Protein AF-T1D197-F1 (afdb_monomer_lite)

Radius of gyration: 19.22 Å; chains: 1; bounding box: 51×48×39 Å

Organism: Silene latifolia (NCBI:txid37657)

pLDDT: mean 74.55, std 17.74, range [41.88, 94.44]

Secondary structure (DSSP, 8-state):
-------SS---SPPP-TT-EEEE--EEEETTEEEEESSSPEEETTTEEE---EEEETTPPTTSTT---------S------PPPP-

Foldseek 3Di:
DPDDDDDPDDDPDDDQDAFDKDWDWDFDDDPNRGPDTLQAADDDPPPDGDRDTQIDGHPDDPPPRPPPPPPPDPPDDDPDPCPDDDD

Structure (mmCIF, N/CA/C/O backbone):
data_AF-T1D197-F1
#
_entry.id   AF-T1D197-F1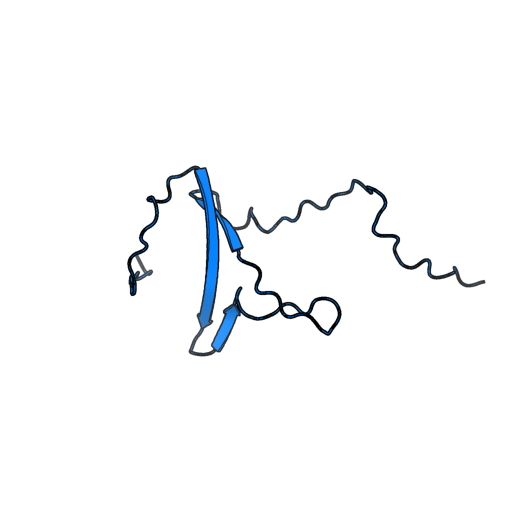
#
loop_
_atom_sit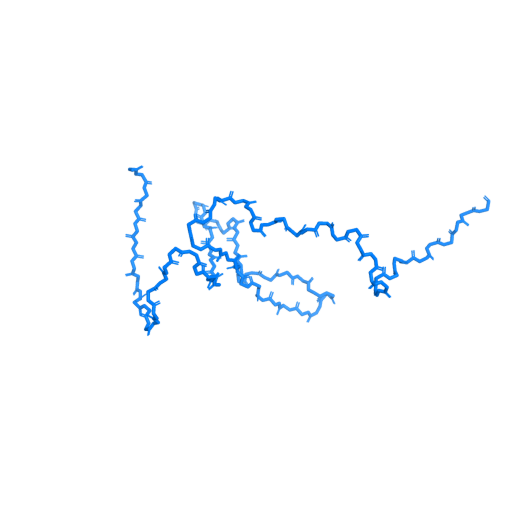e.group_PDB
_atom_site.id
_atom_site.type_symbol
_atom_site.label_atom_id
_atom_site.label_alt_id
_atom_site.label_comp_id
_atom_site.label_asym_id
_atom_site.label_entity_id
_atom_site.label_seq_id
_atom_site.pdbx_PDB_ins_code
_atom_site.Cartn_x
_atom_site.Cartn_y
_atom_site.Cartn_z
_atom_site.occupancy
_atom_site.B_iso_or_equiv
_atom_site.auth_seq_id
_atom_site.auth_comp_id
_atom_site.auth_asym_id
_atom_site.auth_atom_id
_atom_site.pdbx_PDB_model_num
ATOM 1 N N . ASP A 1 1 ? -9.411 2.124 -14.558 1.00 76.25 1 ASP A N 1
ATOM 2 C CA . ASP A 1 1 ? -8.868 1.173 -15.539 1.00 76.25 1 ASP A CA 1
ATOM 3 C C . ASP A 1 1 ? -7.349 1.300 -15.546 1.00 76.25 1 ASP A C 1
ATOM 5 O O . ASP A 1 1 ? -6.875 2.426 -15.460 1.00 76.25 1 ASP A O 1
ATOM 9 N N . GLY A 1 2 ? -6.591 0.201 -15.535 1.00 90.81 2 GLY A N 1
ATOM 10 C CA . GLY A 1 2 ? -5.112 0.242 -15.523 1.00 90.81 2 GLY A CA 1
ATOM 11 C C . GLY A 1 2 ? -4.404 -0.151 -14.216 1.00 90.81 2 GLY A C 1
ATOM 12 O O . GLY A 1 2 ? -3.177 -0.144 -14.175 1.00 90.81 2 GLY A O 1
ATOM 13 N N . LEU A 1 3 ? -5.138 -0.552 -13.173 1.00 87.81 3 LEU A N 1
ATOM 14 C CA . LEU A 1 3 ? -4.570 -1.136 -11.954 1.00 87.81 3 LEU A CA 1
ATOM 15 C C . LEU A 1 3 ? -5.224 -2.493 -11.695 1.00 87.81 3 LEU A C 1
ATOM 17 O O . LEU A 1 3 ? -6.448 -2.608 -11.704 1.00 87.81 3 LEU A O 1
ATOM 21 N N . LYS A 1 4 ? -4.395 -3.519 -11.504 1.00 92.12 4 LYS A N 1
ATOM 22 C CA . LYS A 1 4 ? -4.828 -4.872 -11.154 1.00 92.12 4 LYS A CA 1
ATOM 23 C C . LYS A 1 4 ? -4.495 -5.109 -9.689 1.00 92.12 4 LYS A C 1
ATOM 25 O O . LYS A 1 4 ? -3.379 -4.811 -9.268 1.00 92.12 4 LYS A O 1
ATOM 30 N N . TYR A 1 5 ? -5.452 -5.645 -8.947 1.00 89.19 5 TYR A N 1
ATOM 31 C CA . TYR A 1 5 ? -5.284 -6.005 -7.545 1.00 89.19 5 TYR A CA 1
ATOM 32 C C . TYR A 1 5 ? -5.252 -7.522 -7.424 1.00 89.19 5 TYR A C 1
ATOM 34 O O . TYR A 1 5 ? -5.957 -8.220 -8.154 1.00 89.19 5 TYR A O 1
ATOM 42 N N . LEU A 1 6 ? -4.409 -8.017 -6.526 1.00 90.00 6 LEU A N 1
ATOM 43 C CA . LEU A 1 6 ? -4.301 -9.430 -6.209 1.00 90.00 6 LEU A CA 1
ATOM 44 C C . LEU A 1 6 ? -4.070 -9.564 -4.708 1.00 90.00 6 LEU A C 1
ATOM 46 O O . LEU A 1 6 ? -3.056 -9.083 -4.201 1.00 90.00 6 LEU A O 1
ATOM 50 N N . ASP A 1 7 ? -4.976 -10.261 -4.035 1.00 85.69 7 ASP A N 1
ATOM 51 C CA . ASP A 1 7 ? -4.829 -10.599 -2.625 1.00 85.69 7 ASP A CA 1
ATOM 52 C C . ASP A 1 7 ? -4.215 -11.995 -2.511 1.00 85.69 7 ASP A C 1
ATOM 54 O O . ASP A 1 7 ? -4.823 -12.999 -2.876 1.00 85.69 7 ASP A O 1
ATOM 58 N N . LEU A 1 8 ? -2.969 -12.055 -2.038 1.00 87.69 8 LEU A N 1
ATOM 59 C CA . LEU A 1 8 ? -2.252 -13.318 -1.822 1.00 87.69 8 LEU A CA 1
ATOM 60 C C . LEU A 1 8 ? -2.584 -13.950 -0.464 1.00 87.69 8 LEU A C 1
ATOM 62 O O . LEU A 1 8 ? -2.505 -15.166 -0.310 1.00 87.69 8 LEU A O 1
ATOM 66 N N . ALA A 1 9 ? -2.925 -13.122 0.523 1.00 90.06 9 ALA A N 1
ATOM 67 C CA . ALA A 1 9 ? -3.283 -13.546 1.867 1.00 90.06 9 ALA A CA 1
ATOM 68 C C . ALA A 1 9 ? -4.341 -12.602 2.441 1.00 90.06 9 ALA A C 1
ATOM 70 O O . ALA A 1 9 ? -4.142 -11.387 2.477 1.00 90.06 9 ALA A O 1
ATOM 71 N N . GLU A 1 10 ? -5.446 -13.170 2.913 1.00 87.75 10 GLU A N 1
ATOM 72 C CA . GLU A 1 10 ? -6.517 -12.405 3.541 1.00 87.75 10 GLU A CA 1
ATOM 73 C C . GLU A 1 10 ? -6.157 -12.062 4.995 1.00 87.75 10 GLU A C 1
ATOM 75 O O . GLU A 1 10 ? -5.723 -12.912 5.782 1.00 87.75 10 GLU A O 1
ATOM 80 N N . GLY A 1 11 ? -6.312 -10.787 5.354 1.00 87.50 11 GLY A N 1
ATOM 81 C CA . GLY A 1 11 ? -6.080 -10.310 6.712 1.00 87.50 11 GLY A CA 1
ATOM 82 C C . GLY A 1 11 ? -7.200 -10.738 7.661 1.00 87.50 11 GLY A C 1
ATOM 83 O O . GLY A 1 11 ? -8.370 -10.713 7.308 1.00 87.50 11 GLY A O 1
ATOM 84 N N . LYS A 1 12 ? -6.856 -11.067 8.910 1.00 92.38 12 LYS A N 1
ATOM 85 C CA . LYS A 1 12 ? -7.831 -11.430 9.963 1.00 92.38 12 LYS A CA 1
ATOM 86 C C . LYS A 1 12 ? -8.370 -10.225 10.752 1.00 92.38 12 LYS A C 1
ATOM 88 O O . LYS A 1 12 ? -8.981 -10.400 11.803 1.00 92.38 12 LYS A O 1
ATOM 93 N N . GLY A 1 13 ? -8.051 -9.009 10.314 1.00 89.00 13 GLY A N 1
ATOM 94 C CA . GLY A 1 13 ? -8.384 -7.768 11.012 1.00 89.00 13 GLY A CA 1
ATOM 95 C C . GLY A 1 13 ? -9.738 -7.184 10.598 1.00 89.00 13 GLY A C 1
ATOM 96 O O . GLY A 1 13 ? -10.348 -7.654 9.638 1.00 89.00 13 GLY A O 1
ATOM 97 N N . PRO A 1 14 ? -10.209 -6.138 11.297 1.00 91.44 14 PRO A N 1
ATOM 98 C CA . PRO A 1 14 ? -11.389 -5.395 10.873 1.00 91.44 14 PRO A CA 1
ATOM 99 C C . PRO A 1 14 ? -11.150 -4.713 9.520 1.00 91.44 14 PRO A C 1
ATOM 101 O O . PRO A 1 14 ? -10.032 -4.303 9.201 1.00 91.44 14 PRO A O 1
ATOM 104 N N . VAL A 1 15 ? -12.221 -4.550 8.741 1.00 91.50 15 VAL A N 1
ATOM 105 C CA . VAL A 1 15 ? -12.168 -3.835 7.461 1.00 91.50 15 VAL A CA 1
ATOM 106 C C . VAL A 1 15 ? -11.822 -2.368 7.713 1.00 91.50 15 VAL A C 1
ATOM 108 O O . VAL A 1 15 ? -12.459 -1.697 8.526 1.00 91.50 15 VAL A O 1
ATOM 111 N N . ALA A 1 16 ? -10.816 -1.864 7.004 1.00 90.50 16 ALA A N 1
ATOM 112 C CA . ALA A 1 16 ? -10.416 -0.468 7.081 1.00 90.50 16 ALA A CA 1
ATOM 113 C C . ALA A 1 16 ? -11.494 0.438 6.456 1.00 90.50 16 ALA A C 1
ATOM 115 O O . ALA A 1 16 ? -11.833 0.294 5.281 1.00 90.50 16 ALA A O 1
ATOM 116 N N . VAL A 1 17 ? -12.025 1.384 7.234 1.00 94.44 17 VAL A N 1
ATOM 117 C CA . VAL A 1 17 ? -13.085 2.311 6.802 1.00 94.44 17 VAL A CA 1
ATOM 118 C C . VAL A 1 17 ? -12.488 3.693 6.534 1.00 94.44 17 VAL A C 1
ATOM 120 O O . VAL A 1 17 ? -11.442 4.054 7.073 1.00 94.44 17 VAL A O 1
ATOM 123 N N . LYS A 1 18 ? -13.142 4.501 5.691 1.00 93.25 18 LYS A N 1
ATOM 124 C CA . LYS A 1 18 ? -12.745 5.896 5.453 1.00 93.25 18 LYS A CA 1
ATOM 125 C C . LYS A 1 18 ? -12.593 6.648 6.781 1.00 93.25 18 LYS A C 1
ATOM 127 O O . LYS A 1 18 ? -13.509 6.661 7.596 1.00 93.25 18 LYS A O 1
ATOM 132 N N . GLY A 1 19 ? -11.445 7.293 6.970 1.00 90.94 19 GLY A N 1
ATOM 133 C CA . GLY A 1 19 ? -11.091 7.996 8.202 1.00 90.94 19 GLY A CA 1
ATOM 134 C C . GLY A 1 19 ? -10.263 7.175 9.196 1.00 90.94 19 GLY A C 1
ATOM 135 O O . GLY A 1 19 ? -9.624 7.782 10.055 1.00 90.94 19 GLY A O 1
ATOM 136 N N . SER A 1 20 ? -10.201 5.846 9.059 1.00 91.69 20 SER A N 1
ATOM 137 C CA . SER A 1 20 ? -9.300 5.001 9.849 1.00 91.69 20 SER A CA 1
ATOM 138 C C . SER A 1 20 ? -7.837 5.312 9.534 1.00 91.69 20 SER A C 1
ATOM 140 O O . SER A 1 20 ? -7.486 5.603 8.389 1.00 91.69 20 SER A O 1
ATOM 142 N N . ILE A 1 21 ? -6.985 5.220 10.554 1.00 91.25 21 ILE A N 1
ATOM 143 C CA . ILE A 1 21 ? -5.531 5.273 10.401 1.00 91.25 21 ILE A CA 1
ATOM 144 C C . ILE A 1 21 ? -5.037 3.845 10.193 1.00 91.25 21 ILE A C 1
ATOM 146 O O . ILE A 1 21 ? -5.391 2.950 10.960 1.00 91.25 21 ILE A O 1
ATOM 150 N N . VAL A 1 22 ? -4.246 3.636 9.147 1.00 90.88 22 VAL A N 1
ATOM 151 C CA . VAL A 1 22 ? -3.685 2.333 8.791 1.00 90.88 22 VAL A CA 1
ATOM 152 C C . VAL A 1 22 ? -2.177 2.468 8.664 1.00 90.88 22 VAL A C 1
ATOM 154 O O . VAL A 1 22 ? -1.668 3.460 8.144 1.00 90.88 22 VAL A O 1
ATOM 157 N N . GLU A 1 23 ? -1.467 1.451 9.136 1.00 89.88 23 GLU A N 1
ATOM 158 C CA . GLU A 1 23 ? -0.022 1.321 9.000 1.00 89.88 23 GLU A CA 1
ATOM 159 C C . GLU A 1 23 ? 0.291 0.132 8.101 1.00 89.88 23 GLU A C 1
ATOM 161 O O . GLU A 1 23 ? -0.185 -0.978 8.340 1.00 89.88 23 GLU A O 1
ATOM 166 N N . VAL A 1 24 ? 1.082 0.361 7.052 1.00 88.94 24 VAL A N 1
ATOM 167 C CA . VAL A 1 24 ? 1.443 -0.686 6.092 1.00 88.94 24 VAL A CA 1
ATOM 168 C C . VAL A 1 24 ? 2.935 -0.721 5.826 1.00 88.94 24 VAL A C 1
ATOM 170 O O . VAL A 1 24 ? 3.620 0.304 5.755 1.00 88.94 24 VAL A O 1
ATOM 173 N N . HIS A 1 25 ? 3.429 -1.931 5.591 1.00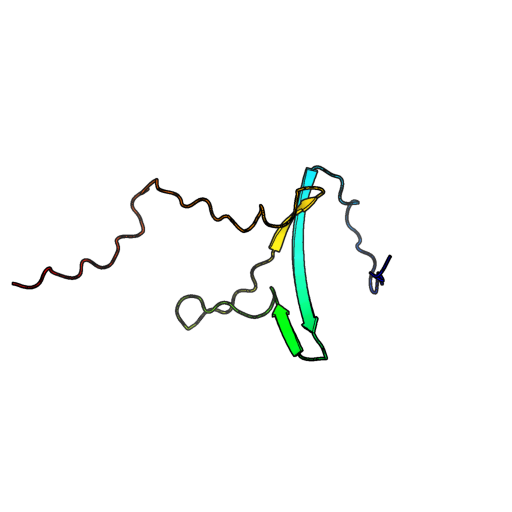 91.06 25 HIS A N 1
ATOM 174 C CA . HIS A 1 25 ? 4.682 -2.113 4.885 1.00 91.06 25 HIS A CA 1
ATOM 175 C C . HIS A 1 25 ? 4.414 -2.343 3.403 1.00 91.06 25 HIS A C 1
ATOM 177 O O . HIS A 1 25 ? 3.512 -3.103 3.058 1.00 91.06 25 HIS A O 1
ATOM 183 N N . PHE A 1 26 ? 5.199 -1.706 2.541 1.00 89.94 26 PHE A N 1
ATOM 184 C CA . PHE A 1 26 ? 5.043 -1.814 1.099 1.00 89.94 26 PHE A CA 1
ATOM 185 C C . PHE A 1 26 ? 6.404 -1.853 0.413 1.00 89.94 26 PHE A C 1
ATOM 187 O O . PHE A 1 26 ? 7.351 -1.208 0.868 1.00 89.94 26 PHE A O 1
ATOM 194 N N . ASP A 1 27 ? 6.436 -2.553 -0.717 1.00 90.69 27 ASP A N 1
ATOM 195 C CA . ASP A 1 27 ? 7.546 -2.568 -1.659 1.00 90.69 27 ASP A CA 1
ATOM 196 C C . ASP A 1 27 ? 7.008 -2.129 -3.025 1.00 90.69 27 ASP A C 1
ATOM 198 O O . ASP A 1 27 ? 6.026 -2.665 -3.538 1.00 90.69 27 ASP A O 1
ATOM 202 N N . CYS A 1 28 ? 7.628 -1.110 -3.603 1.00 90.50 28 CYS A N 1
ATOM 203 C CA . CYS A 1 28 ? 7.354 -0.610 -4.937 1.00 90.50 28 CYS A CA 1
ATOM 204 C C . CYS A 1 28 ? 8.454 -1.123 -5.861 1.00 90.50 28 CYS A C 1
ATOM 206 O O . CYS A 1 28 ? 9.611 -0.709 -5.754 1.00 90.50 28 CYS A O 1
ATOM 208 N N . VAL A 1 29 ? 8.087 -2.028 -6.764 1.00 92.38 29 VAL A N 1
ATOM 209 C CA . VAL A 1 29 ? 9.010 -2.654 -7.711 1.00 92.38 29 VAL A CA 1
ATOM 210 C C . VAL A 1 29 ? 8.703 -2.153 -9.115 1.00 92.38 29 VAL A C 1
ATOM 212 O O . VAL A 1 29 ? 7.568 -2.231 -9.584 1.00 92.38 29 VAL A O 1
ATOM 215 N N . TYR A 1 30 ? 9.727 -1.674 -9.813 1.00 91.25 30 TYR A N 1
ATOM 216 C CA . TYR A 1 30 ? 9.643 -1.257 -11.205 1.00 91.25 30 TYR A CA 1
ATOM 217 C C . TYR A 1 30 ? 10.602 -2.090 -12.051 1.00 91.25 30 TYR A C 1
ATOM 219 O O . TYR A 1 30 ? 11.814 -2.043 -11.860 1.00 91.25 30 TYR A O 1
ATOM 227 N N . ARG A 1 31 ? 10.055 -2.871 -12.994 1.00 92.88 31 ARG A N 1
ATOM 228 C CA . ARG A 1 31 ? 10.829 -3.741 -13.906 1.00 92.88 31 ARG A CA 1
ATOM 229 C C . ARG A 1 31 ? 11.841 -4.651 -13.184 1.00 92.88 31 ARG A C 1
ATOM 231 O O . ARG A 1 31 ? 12.956 -4.838 -13.654 1.00 92.88 31 ARG A O 1
ATOM 238 N N . GLY A 1 32 ? 11.445 -5.203 -12.037 1.00 90.25 32 GLY A N 1
ATOM 239 C CA . GLY A 1 32 ? 12.286 -6.092 -11.225 1.00 90.25 32 GLY A CA 1
ATOM 240 C C . GLY A 1 32 ? 13.267 -5.383 -10.286 1.00 90.25 32 GLY A C 1
ATOM 241 O O . GLY A 1 32 ? 13.968 -6.058 -9.543 1.00 90.25 32 GLY A O 1
ATOM 242 N N . ILE A 1 33 ? 13.301 -4.047 -10.277 1.00 89.12 33 ILE A N 1
ATOM 243 C CA . ILE A 1 33 ? 14.123 -3.252 -9.359 1.00 89.12 33 ILE A CA 1
ATOM 244 C C . ILE A 1 33 ? 13.228 -2.682 -8.259 1.00 89.12 33 ILE A C 1
ATOM 246 O O . ILE A 1 33 ? 12.223 -2.032 -8.556 1.00 89.12 33 ILE A O 1
ATOM 250 N N . THR A 1 34 ? 13.593 -2.888 -6.992 1.00 89.62 34 THR A N 1
ATOM 251 C CA . THR A 1 34 ? 12.934 -2.222 -5.861 1.00 89.62 34 THR A CA 1
ATOM 252 C C . THR A 1 34 ? 13.246 -0.729 -5.914 1.00 89.62 34 THR A C 1
ATOM 254 O O . THR A 1 34 ? 14.373 -0.305 -5.679 1.00 89.62 34 THR A O 1
ATOM 257 N N . ALA A 1 35 ? 12.248 0.076 -6.268 1.00 87.88 35 ALA A N 1
ATOM 258 C CA . ALA A 1 35 ? 12.370 1.528 -6.342 1.00 87.88 35 ALA A CA 1
ATOM 259 C C . ALA A 1 35 ? 12.174 2.184 -4.968 1.00 87.88 35 ALA A C 1
ATOM 261 O O . ALA A 1 35 ? 12.755 3.230 -4.685 1.00 87.88 35 ALA A O 1
ATOM 262 N N . LEU A 1 36 ? 11.326 1.589 -4.125 1.00 85.38 36 LEU A N 1
ATOM 263 C CA . LEU A 1 36 ? 11.059 2.059 -2.771 1.00 85.38 36 LEU A CA 1
ATOM 264 C C . LEU A 1 36 ? 10.551 0.904 -1.914 1.00 85.38 36 LEU A C 1
ATOM 266 O O . LEU A 1 36 ? 9.591 0.249 -2.297 1.00 85.38 36 LEU A O 1
ATOM 270 N N . SER A 1 37 ? 11.119 0.713 -0.732 1.00 87.19 37 SER A N 1
ATOM 271 C CA . SER A 1 37 ? 10.603 -0.217 0.268 1.00 87.19 37 SER A CA 1
ATOM 272 C C . SER A 1 37 ? 10.510 0.480 1.620 1.00 87.19 37 SER A C 1
ATOM 274 O O . SER A 1 37 ? 11.400 1.244 1.993 1.00 87.19 37 SER A O 1
ATOM 276 N N . SER A 1 38 ? 9.432 0.234 2.367 1.00 85.06 38 SER A N 1
ATOM 277 C CA . SER A 1 38 ? 9.334 0.653 3.774 1.00 85.06 38 SER A CA 1
ATOM 278 C C . SER A 1 38 ? 9.879 -0.394 4.753 1.00 85.06 38 SER A C 1
ATOM 280 O O . SER A 1 38 ? 9.909 -0.168 5.966 1.00 85.06 38 SER A O 1
ATOM 282 N N . ARG A 1 39 ? 10.302 -1.553 4.238 1.00 83.19 39 ARG A N 1
ATOM 283 C CA . ARG A 1 39 ? 11.010 -2.594 4.992 1.00 83.19 39 ARG A CA 1
ATOM 284 C C . ARG A 1 39 ? 12.522 -2.414 4.901 1.00 83.19 3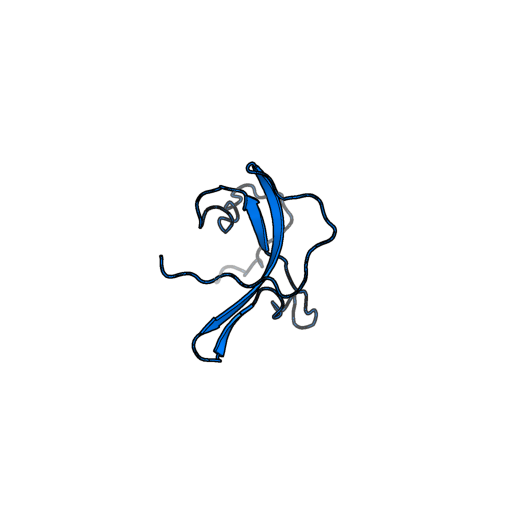9 ARG A C 1
ATOM 286 O O . ARG A 1 39 ? 13.222 -2.745 5.855 1.00 83.19 39 ARG A O 1
ATOM 293 N N . GLU A 1 40 ? 13.015 -1.876 3.785 1.00 74.88 40 GLU A N 1
ATOM 294 C CA . GLU A 1 40 ? 14.433 -1.566 3.608 1.00 74.88 40 GLU A CA 1
ATOM 295 C C . GLU A 1 40 ? 14.878 -0.430 4.542 1.00 74.88 40 GLU A C 1
ATOM 297 O O . GLU A 1 40 ? 14.180 0.558 4.778 1.00 74.88 40 GLU A O 1
ATOM 302 N N . SER A 1 41 ? 16.047 -0.622 5.152 1.00 57.97 41 SER A N 1
ATOM 303 C CA . SER A 1 41 ? 16.473 0.124 6.330 1.00 57.97 41 SER A CA 1
ATOM 304 C C . SER A 1 41 ? 16.769 1.593 6.041 1.00 57.97 41 SER A C 1
ATOM 306 O O . SER A 1 41 ? 17.550 1.908 5.141 1.00 57.97 41 SER A O 1
ATOM 308 N N . LYS A 1 42 ? 16.304 2.486 6.916 1.00 58.31 42 LYS A N 1
ATOM 309 C CA . LYS A 1 42 ? 16.966 3.777 7.121 1.00 58.31 42 LYS A CA 1
ATOM 310 C C . LYS A 1 42 ? 18.020 3.595 8.213 1.00 58.31 42 LYS A C 1
ATOM 312 O O . LYS A 1 42 ? 17.681 3.173 9.316 1.00 58.31 42 LYS A O 1
ATOM 317 N N . LEU A 1 43 ? 19.287 3.887 7.917 1.00 55.25 43 LEU A N 1
ATOM 318 C CA . LEU A 1 43 ? 20.364 3.813 8.909 1.00 55.25 43 LEU A CA 1
ATOM 319 C C . LEU A 1 43 ? 20.100 4.820 10.035 1.00 55.25 43 LEU A C 1
ATOM 321 O O . LEU A 1 43 ? 20.177 6.032 9.830 1.00 55.25 43 LEU A O 1
ATOM 325 N N . LEU A 1 44 ? 19.805 4.325 11.237 1.00 54.62 44 LEU A N 1
ATOM 326 C CA . LEU A 1 44 ? 19.791 5.133 12.452 1.00 54.62 44 LEU A CA 1
ATOM 327 C C . LEU A 1 44 ? 21.164 5.038 13.112 1.00 54.62 44 LEU A C 1
ATOM 329 O O . LEU A 1 44 ? 21.550 3.977 13.604 1.00 54.62 44 LEU A O 1
ATOM 333 N N . ALA A 1 45 ? 21.897 6.156 13.101 1.00 56.31 45 ALA A N 1
ATOM 334 C CA . ALA A 1 45 ? 23.195 6.298 13.764 1.00 56.31 45 ALA A CA 1
ATOM 335 C C . ALA A 1 45 ? 24.198 5.171 13.423 1.00 56.31 45 ALA A C 1
ATOM 337 O O . ALA A 1 45 ? 24.897 4.662 14.296 1.00 56.31 45 ALA A O 1
ATOM 338 N N . GLY A 1 46 ? 24.230 4.742 12.156 1.00 54.97 46 GLY A N 1
ATOM 339 C CA . GLY A 1 46 ? 25.204 3.781 11.624 1.00 54.97 46 GLY A CA 1
ATOM 340 C C . GLY A 1 46 ? 24.980 2.307 11.987 1.00 54.97 46 GLY A C 1
ATOM 341 O O . GLY A 1 46 ? 25.377 1.460 11.200 1.00 54.97 46 GLY A O 1
ATOM 342 N N . ASN A 1 47 ? 24.298 1.988 13.098 1.00 55.31 47 ASN A N 1
ATOM 343 C CA . ASN A 1 47 ? 24.284 0.624 13.663 1.00 55.31 47 ASN A CA 1
ATOM 344 C C . ASN A 1 47 ? 22.894 0.047 14.002 1.00 55.31 47 ASN A C 1
ATOM 346 O O . ASN A 1 47 ? 22.811 -1.032 14.588 1.00 55.31 47 ASN A O 1
ATOM 350 N N . ARG A 1 48 ? 21.786 0.727 13.672 1.00 49.56 48 ARG A N 1
ATOM 351 C CA . ARG A 1 48 ? 20.424 0.183 13.850 1.00 49.56 48 ARG A CA 1
ATOM 352 C C . ARG A 1 48 ? 19.642 0.228 12.543 1.00 49.56 48 ARG A C 1
ATOM 354 O O . ARG A 1 48 ? 19.439 1.297 11.969 1.00 49.56 48 ARG A O 1
ATOM 361 N N . ILE A 1 49 ? 19.184 -0.944 12.113 1.00 53.06 49 ILE A N 1
ATOM 362 C CA . ILE A 1 49 ? 18.238 -1.127 11.013 1.00 53.06 49 ILE A CA 1
ATOM 363 C C . ILE A 1 49 ? 16.837 -1.144 11.623 1.00 53.06 49 ILE A C 1
ATOM 365 O O . ILE A 1 49 ? 16.525 -2.032 12.413 1.00 53.06 49 ILE A O 1
ATOM 369 N N . ILE A 1 50 ? 16.002 -0.158 11.284 1.00 63.28 50 ILE A N 1
ATOM 370 C CA . ILE A 1 50 ? 14.594 -0.138 11.698 1.00 63.28 50 ILE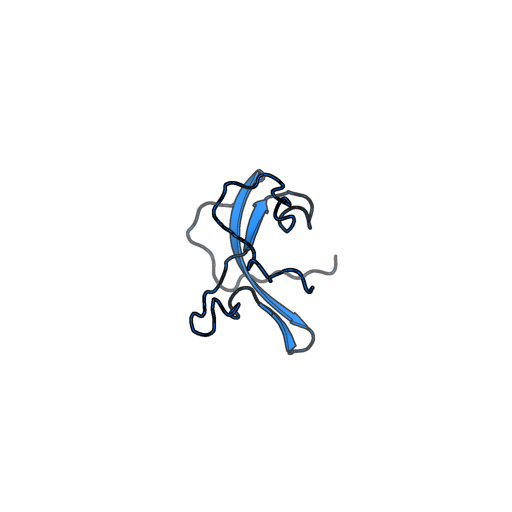 A CA 1
ATOM 371 C C . ILE A 1 50 ? 13.730 0.011 10.448 1.00 63.28 50 ILE A C 1
ATOM 373 O O . ILE A 1 50 ? 13.844 1.005 9.729 1.00 63.28 50 ILE A O 1
ATOM 377 N N . ALA A 1 51 ? 12.873 -0.979 10.199 1.00 76.25 51 ALA A N 1
ATOM 378 C CA . ALA A 1 51 ? 11.793 -0.864 9.228 1.00 76.25 51 ALA A CA 1
ATOM 379 C C . ALA A 1 51 ? 10.753 0.115 9.785 1.00 76.25 51 ALA A C 1
ATOM 381 O O . ALA A 1 51 ? 10.255 -0.075 10.895 1.00 76.25 51 ALA A O 1
ATOM 382 N N . GLN A 1 52 ? 10.445 1.176 9.041 1.00 79.44 52 GLN A N 1
ATOM 383 C CA . GLN A 1 52 ? 9.456 2.169 9.459 1.00 79.44 52 GLN A CA 1
ATOM 384 C C . GLN A 1 52 ? 8.178 1.968 8.640 1.00 79.44 52 GLN A C 1
ATOM 386 O O . GLN A 1 52 ? 8.215 2.182 7.426 1.00 79.44 52 GLN A O 1
ATOM 391 N N . PRO A 1 53 ? 7.058 1.548 9.259 1.00 87.56 53 PRO A N 1
ATOM 392 C CA . PRO A 1 53 ? 5.802 1.397 8.540 1.00 87.56 53 PRO A CA 1
ATOM 393 C C . PRO A 1 53 ? 5.317 2.753 8.024 1.00 87.56 53 PRO A C 1
ATOM 395 O O . PRO A 1 53 ? 5.586 3.808 8.603 1.00 87.56 53 PRO A O 1
ATOM 398 N N . TYR A 1 54 ? 4.592 2.719 6.912 1.00 85.38 54 TYR A N 1
ATOM 399 C CA . TYR A 1 54 ? 3.949 3.897 6.358 1.00 85.38 54 TYR A CA 1
ATOM 400 C C . TYR A 1 54 ? 2.550 4.034 6.947 1.00 85.38 54 TYR A C 1
ATOM 402 O O . TYR A 1 54 ? 1.698 3.176 6.719 1.00 85.38 54 TYR A O 1
ATOM 410 N N . GLN A 1 55 ? 2.332 5.108 7.700 1.00 88.38 55 GLN A N 1
ATOM 411 C CA . GLN A 1 55 ? 1.043 5.430 8.296 1.00 88.38 55 GLN A CA 1
ATOM 412 C C . GLN A 1 55 ? 0.269 6.393 7.392 1.00 88.38 55 GLN A C 1
ATOM 414 O O . GLN A 1 55 ? 0.821 7.403 6.952 1.00 88.38 55 GLN A O 1
ATOM 419 N N . PHE A 1 56 ? -1.006 6.102 7.136 1.00 87.75 56 PHE A N 1
ATOM 420 C CA . PHE A 1 56 ? -1.893 6.992 6.389 1.00 87.75 56 PHE A CA 1
ATOM 421 C C . PHE A 1 56 ? -3.358 6.873 6.804 1.00 87.75 56 PHE A C 1
ATOM 423 O O . PHE A 1 56 ? -3.764 5.902 7.442 1.00 87.75 56 PHE A O 1
ATOM 430 N N . GLN A 1 57 ? -4.155 7.884 6.446 1.00 91.69 57 GLN A N 1
ATOM 431 C CA . GLN A 1 57 ? -5.592 7.893 6.709 1.00 91.69 57 GLN A CA 1
ATOM 432 C C . GLN A 1 57 ? -6.364 7.438 5.467 1.00 91.69 57 GLN A C 1
ATOM 434 O O . GLN A 1 57 ? -6.203 7.981 4.373 1.00 91.69 57 GLN A O 1
ATOM 439 N N . VAL A 1 58 ? -7.248 6.456 5.631 1.00 91.56 58 VAL A N 1
ATOM 440 C CA . VAL A 1 58 ? -8.018 5.882 4.521 1.00 91.56 58 VAL A CA 1
ATOM 441 C C . VAL A 1 58 ? -8.939 6.938 3.911 1.00 91.56 58 VAL A C 1
ATOM 443 O O . VAL A 1 58 ? -9.787 7.521 4.591 1.00 91.56 58 VAL A O 1
ATOM 446 N N . GLY A 1 59 ? -8.793 7.157 2.604 1.00 89.56 59 GLY A N 1
ATOM 447 C CA . GLY A 1 59 ? -9.565 8.138 1.839 1.00 89.56 59 GLY A CA 1
ATOM 448 C C . GLY A 1 59 ? -9.040 9.575 1.914 1.00 89.56 59 GLY A C 1
ATOM 449 O O . GLY A 1 59 ? -9.710 10.472 1.400 1.00 89.56 59 GLY A O 1
ATOM 450 N N . ALA A 1 60 ? -7.876 9.809 2.530 1.00 88.31 60 ALA A N 1
ATOM 451 C CA . ALA A 1 60 ? -7.165 11.078 2.420 1.00 88.31 60 ALA A CA 1
ATOM 452 C C . ALA A 1 60 ? -6.544 11.251 1.016 1.00 88.31 60 ALA A C 1
ATOM 454 O O . ALA A 1 60 ? -6.243 10.260 0.344 1.00 88.31 60 ALA A O 1
ATOM 455 N N . PRO A 1 61 ? -6.357 12.497 0.540 1.00 88.06 61 PRO A N 1
ATOM 456 C CA . PRO A 1 61 ? -5.666 12.742 -0.719 1.00 88.06 61 PRO A CA 1
ATOM 457 C C . PRO A 1 61 ? -4.185 12.334 -0.609 1.00 88.06 61 PRO A C 1
ATOM 459 O O . PRO A 1 61 ? -3.547 12.629 0.408 1.00 88.06 61 PRO A O 1
ATOM 462 N N . PRO A 1 62 ? -3.614 11.710 -1.655 1.00 81.19 62 PRO A N 1
ATOM 463 C CA . PRO A 1 62 ? -2.230 11.254 -1.638 1.00 81.19 62 PRO A CA 1
ATOM 464 C C . PRO A 1 62 ? -1.254 12.424 -1.453 1.00 81.19 62 PRO A C 1
ATOM 466 O O . PRO A 1 62 ? -1.467 13.522 -1.966 1.00 81.19 62 PRO A O 1
ATOM 469 N N . GLY A 1 63 ? -0.155 12.180 -0.734 1.00 73.44 63 GLY A N 1
ATOM 470 C CA . GLY A 1 63 ? 0.923 13.159 -0.541 1.00 73.44 63 GLY A CA 1
ATOM 471 C C . GLY A 1 63 ? 0.754 14.080 0.670 1.00 73.44 63 GLY A C 1
ATOM 472 O O . GLY A 1 63 ? 1.626 14.911 0.928 1.00 73.44 63 GLY A O 1
ATOM 473 N N . ARG A 1 64 ? -0.321 13.919 1.452 1.00 64.25 64 ARG A N 1
ATOM 474 C CA . ARG A 1 64 ? -0.526 14.681 2.692 1.00 64.25 64 ARG A CA 1
ATOM 475 C C . ARG A 1 64 ? 0.268 14.112 3.871 1.00 64.25 64 ARG A C 1
ATOM 477 O O . ARG A 1 64 ? 0.727 14.885 4.705 1.00 64.25 64 ARG A O 1
ATOM 484 N N . GLU A 1 65 ? 0.494 12.797 3.913 1.00 62.88 65 GLU A N 1
ATOM 485 C CA . GLU A 1 65 ? 1.114 12.135 5.073 1.00 62.88 65 GLU A CA 1
ATOM 486 C C . GLU A 1 65 ? 2.616 12.414 5.225 1.00 62.88 65 GLU A C 1
ATOM 488 O O . GLU A 1 65 ? 3.151 12.390 6.330 1.00 62.88 65 GLU A O 1
ATOM 493 N N . ARG A 1 66 ? 3.323 12.705 4.124 1.00 55.28 66 ARG A N 1
ATOM 494 C CA . ARG A 1 66 ? 4.775 12.957 4.145 1.00 55.28 66 ARG A CA 1
ATOM 495 C C . ARG A 1 66 ? 5.174 14.384 4.503 1.00 55.28 66 ARG A C 1
ATOM 497 O O . ARG A 1 66 ? 6.372 14.670 4.551 1.00 55.28 66 ARG A O 1
ATOM 504 N N . LYS A 1 67 ? 4.231 15.281 4.797 1.00 49.41 67 LYS A N 1
ATOM 505 C CA . LYS A 1 67 ? 4.603 16.503 5.508 1.00 49.41 67 LYS A CA 1
ATOM 506 C C . LYS A 1 67 ? 4.795 16.130 6.971 1.00 49.41 67 LYS A C 1
ATOM 508 O O . LYS A 1 67 ? 3.875 16.239 7.770 1.00 49.41 67 LYS A O 1
ATOM 513 N N . ARG A 1 68 ? 6.028 15.739 7.327 1.00 51.75 68 ARG A N 1
ATOM 514 C CA . ARG A 1 68 ? 6.535 16.074 8.660 1.00 51.75 68 ARG A CA 1
ATOM 515 C C . ARG A 1 68 ? 6.289 17.570 8.758 1.00 51.75 68 ARG A C 1
ATOM 517 O O . ARG A 1 68 ? 6.905 18.317 7.994 1.00 51.75 68 ARG A O 1
ATOM 524 N N . GLU A 1 69 ? 5.306 17.983 9.555 1.00 44.72 69 GLU A N 1
ATOM 525 C CA . GLU A 1 69 ? 5.137 19.397 9.845 1.00 44.72 69 GLU A CA 1
ATOM 526 C C . GLU A 1 69 ? 6.525 19.879 10.232 1.00 44.72 69 GLU A C 1
ATOM 528 O O . GLU A 1 69 ? 7.201 19.266 11.064 1.00 44.72 69 GLU A O 1
ATOM 533 N N . TYR A 1 70 ? 7.025 20.866 9.501 1.00 43.47 70 TYR A N 1
ATOM 534 C CA . TYR A 1 70 ? 8.229 21.546 9.911 1.00 43.47 70 TYR A CA 1
ATOM 535 C C . TYR A 1 70 ? 7.863 22.183 11.250 1.00 43.47 70 TYR A C 1
ATOM 537 O O . TYR A 1 70 ? 7.152 23.184 11.304 1.00 43.47 70 TYR A O 1
ATOM 545 N N . VAL A 1 71 ? 8.192 21.482 12.335 1.00 44.91 71 VAL A N 1
ATOM 546 C CA . VAL A 1 71 ? 7.901 21.934 13.684 1.00 44.91 71 VAL A CA 1
ATOM 547 C C . VAL A 1 71 ? 8.894 23.053 13.953 1.00 44.91 71 VAL A C 1
ATOM 549 O O . VAL A 1 71 ? 10.000 22.813 14.421 1.00 44.91 71 VAL A O 1
ATOM 552 N N . ASP A 1 72 ? 8.474 24.283 13.668 1.00 46.72 72 ASP A N 1
ATOM 553 C CA . ASP A 1 72 ? 9.162 25.510 14.092 1.00 46.72 72 ASP A CA 1
ATOM 554 C C . ASP A 1 72 ? 9.100 25.714 15.618 1.00 46.72 72 ASP A C 1
ATOM 556 O O . ASP A 1 72 ? 9.627 26.681 16.165 1.00 46.72 72 ASP A O 1
ATOM 560 N N . LYS A 1 73 ? 8.463 24.795 16.355 1.00 41.88 73 LYS A N 1
ATOM 561 C CA . LYS A 1 73 ? 8.547 24.755 17.814 1.00 41.88 73 LYS A CA 1
ATOM 562 C C . LYS A 1 73 ? 9.785 23.984 18.246 1.00 41.88 73 LYS A C 1
ATOM 564 O O . LYS A 1 73 ? 9.762 22.770 18.447 1.00 41.88 73 LYS A O 1
ATOM 569 N N . ALA A 1 74 ? 10.850 24.744 18.457 1.00 47.94 74 ALA A N 1
ATOM 570 C CA . ALA A 1 74 ? 12.009 24.348 19.233 1.00 47.94 74 ALA A CA 1
ATOM 571 C C . ALA A 1 74 ? 11.615 24.010 20.685 1.00 47.94 74 ALA A C 1
ATOM 573 O O . ALA A 1 74 ? 11.871 24.778 21.604 1.00 47.94 74 ALA A O 1
ATOM 574 N N . ASN A 1 75 ? 11.058 22.822 20.928 1.00 47.84 75 ASN A N 1
ATOM 575 C CA . ASN A 1 75 ? 11.164 22.194 22.244 1.00 47.84 75 ASN A CA 1
ATOM 576 C C . ASN A 1 75 ? 12.520 21.477 22.343 1.00 47.84 75 ASN A C 1
ATOM 578 O O . ASN A 1 75 ? 12.619 20.254 22.309 1.00 47.84 75 ASN A O 1
ATOM 582 N N . GLY A 1 76 ? 13.574 22.296 22.393 1.00 54.16 76 GLY A N 1
ATOM 583 C CA . GLY A 1 76 ? 14.699 22.166 23.324 1.00 54.16 76 GLY A CA 1
ATOM 584 C C . GLY A 1 76 ? 15.553 20.895 23.378 1.00 54.16 76 GLY A C 1
ATOM 585 O O . GLY A 1 76 ? 16.311 20.786 24.333 1.00 54.16 76 GLY A O 1
ATOM 586 N N . LEU A 1 77 ? 15.477 19.946 22.436 1.00 55.03 77 LEU A N 1
ATOM 587 C CA . LEU A 1 77 ? 16.290 18.712 22.511 1.00 55.03 77 LEU A CA 1
ATOM 588 C C . LEU A 1 77 ? 17.149 18.375 21.286 1.00 55.03 77 LEU A C 1
ATOM 590 O O . LEU A 1 77 ? 17.891 17.396 21.321 1.00 55.03 77 LEU A O 1
ATOM 594 N N . PHE A 1 78 ? 17.129 19.194 20.236 1.00 49.88 78 PHE A N 1
ATOM 595 C CA . PHE A 1 78 ? 18.087 19.077 19.136 1.00 49.88 78 PHE A CA 1
ATOM 596 C C . PHE A 1 78 ? 18.926 20.347 19.078 1.00 49.88 78 PHE A C 1
ATOM 598 O O . PHE A 1 78 ? 18.733 21.212 18.227 1.00 49.88 78 PHE A O 1
ATOM 605 N N . SER A 1 79 ? 19.839 20.476 20.040 1.00 49.06 79 SER A N 1
ATOM 606 C CA . SER A 1 79 ? 20.974 21.383 19.941 1.00 49.06 79 SER A CA 1
ATOM 607 C C . SER A 1 79 ? 21.784 20.976 18.713 1.00 49.06 79 SER A C 1
ATOM 609 O O . SER A 1 79 ? 22.575 20.033 18.734 1.00 49.06 79 SER A O 1
ATOM 611 N N . ALA A 1 80 ? 21.538 21.686 17.613 1.00 48.62 80 ALA A N 1
ATOM 612 C CA . ALA A 1 80 ? 22.472 21.781 16.512 1.00 48.62 80 ALA A CA 1
ATOM 613 C C . ALA A 1 80 ? 23.877 21.968 17.099 1.00 48.62 80 ALA A C 1
ATOM 615 O O . ALA A 1 80 ? 24.064 22.782 18.008 1.00 48.62 80 ALA A O 1
ATOM 616 N N . GLN A 1 81 ? 24.830 21.172 16.613 1.00 50.94 81 GLN A N 1
ATOM 617 C CA . GLN A 1 81 ? 26.253 21.352 16.868 1.00 50.94 81 GLN A CA 1
ATOM 618 C C . GLN A 1 81 ? 26.574 22.846 16.854 1.00 50.94 81 GLN A C 1
ATOM 620 O O . GLN A 1 81 ? 26.439 23.507 15.824 1.00 50.94 81 GLN A O 1
ATOM 625 N N . ALA A 1 82 ? 26.968 23.376 18.010 1.00 50.91 82 ALA A N 1
ATOM 626 C CA . ALA A 1 82 ? 27.547 24.699 18.110 1.00 50.91 82 ALA A CA 1
ATOM 627 C C . ALA A 1 82 ? 28.901 24.652 17.391 1.00 50.91 82 ALA A C 1
ATOM 629 O O . ALA A 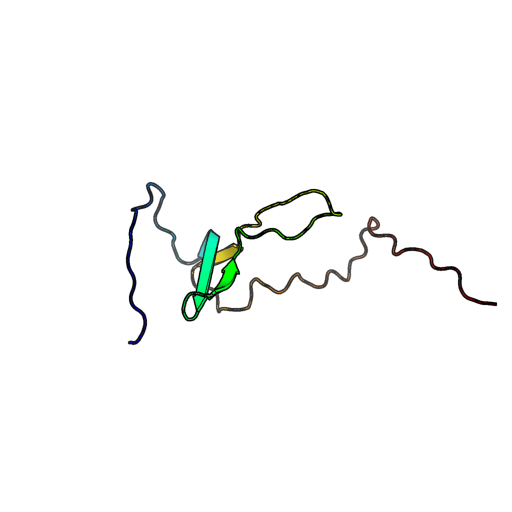1 82 ? 29.932 24.378 17.999 1.00 50.91 82 ALA A O 1
ATOM 630 N N . ALA A 1 83 ? 28.892 24.841 16.072 1.00 55.34 83 ALA A N 1
ATOM 631 C CA . ALA A 1 83 ? 30.105 25.154 15.341 1.00 55.34 83 ALA A CA 1
ATOM 632 C C . ALA A 1 83 ? 30.559 26.547 15.815 1.00 55.34 83 ALA A C 1
ATOM 634 O O . ALA A 1 83 ? 29.766 27.494 15.738 1.00 55.34 83 ALA A O 1
ATOM 635 N N . PRO A 1 84 ? 31.778 26.698 16.362 1.00 59.00 84 PRO A N 1
ATOM 636 C CA . PRO A 1 84 ? 32.260 28.002 16.789 1.00 59.00 84 PRO A CA 1
ATOM 637 C C . PRO A 1 84 ? 32.384 28.911 15.561 1.00 59.00 84 PRO A C 1
ATOM 639 O O . PRO A 1 84 ? 32.844 28.481 14.502 1.00 59.00 84 PRO A O 1
ATOM 642 N N . LYS A 1 85 ? 31.931 30.164 15.687 1.00 55.50 85 LYS A N 1
ATOM 643 C CA . LYS A 1 85 ? 32.081 31.157 14.616 1.00 55.50 85 LYS A CA 1
ATOM 644 C C . LYS A 1 85 ? 33.578 31.410 14.369 1.00 55.50 85 LYS A C 1
ATOM 646 O O . LYS A 1 85 ? 34.308 31.553 15.351 1.00 55.50 85 LYS A O 1
ATOM 651 N N . PRO A 1 86 ? 34.032 31.449 13.104 1.00 59.31 86 PRO A N 1
ATOM 652 C CA . PRO A 1 86 ? 35.421 31.763 12.789 1.00 59.31 86 PRO A CA 1
ATOM 653 C C . PRO A 1 86 ? 35.763 33.219 13.172 1.00 59.31 86 PRO A C 1
ATOM 655 O O . PRO A 1 86 ? 34.843 34.044 13.223 1.00 59.31 86 PRO A O 1
ATOM 658 N N . PRO A 1 87 ? 37.044 33.499 13.489 1.00 67.50 87 PRO A N 1
ATOM 659 C CA . PRO A 1 87 ? 37.520 34.795 13.979 1.00 67.50 87 PRO A CA 1
ATOM 660 C C . PRO A 1 87 ? 37.463 35.909 12.929 1.00 67.50 87 PRO A C 1
ATOM 662 O O . PRO A 1 87 ? 37.545 35.596 11.718 1.00 67.50 87 PRO A O 1
#

InterPro domains:
  IPR044180 Peptidyl-prolyl cis-trans isomerase FKBP18-like [PTHR47862] (1-87)
  IPR046357 Peptidyl-prolyl cis-trans isomerase domain superfamily [G3DSA:3.10.50.40] (1-74)

Sequence (87 aa):
DGLKYLDLAEGKGPVAVKGSIVEVHFDCVYRGITALSSRESKLLAGNRIIAQPYQFQVGAPPGRERKREYVDKANGLFSAQAAPKPP